Protein AF-A0A4U2GNV0-F1 (afdb_monomer_lite)

Structure (mmCIF, N/CA/C/O backbone):
data_AF-A0A4U2GNV0-F1
#
_entry.id   AF-A0A4U2GNV0-F1
#
loop_
_atom_site.group_PDB
_atom_site.id
_atom_site.type_symbol
_atom_site.label_atom_id
_atom_site.label_alt_id
_atom_site.label_comp_id
_atom_site.label_asym_id
_atom_site.label_entity_id
_atom_site.label_seq_id
_atom_site.pdbx_PDB_ins_code
_atom_site.Cartn_x
_atom_site.Cartn_y
_atom_site.Cartn_z
_atom_site.occupancy
_atom_site.B_iso_or_equiv
_atom_site.auth_seq_id
_atom_site.auth_comp_id
_atom_site.auth_asym_id
_atom_site.auth_atom_id
_atom_site.pdbx_PDB_model_num
ATOM 1 N N . MET A 1 1 ? 10.130 -0.103 -37.004 1.00 83.25 1 MET A N 1
ATOM 2 C CA . MET A 1 1 ? 9.622 -0.974 -35.924 1.00 83.25 1 MET A CA 1
ATOM 3 C C . MET A 1 1 ? 9.180 -0.103 -34.758 1.00 83.25 1 MET A C 1
ATOM 5 O O . MET A 1 1 ? 9.864 0.873 -34.480 1.00 83.25 1 MET A O 1
ATOM 9 N N . ILE A 1 2 ? 8.049 -0.417 -34.121 1.00 88.38 2 ILE A N 1
ATOM 10 C CA . ILE A 1 2 ? 7.544 0.290 -32.930 1.00 88.38 2 ILE A CA 1
ATOM 11 C C . ILE A 1 2 ? 7.577 -0.692 -31.757 1.00 88.38 2 ILE A C 1
ATOM 13 O O . ILE A 1 2 ? 7.142 -1.832 -31.918 1.00 88.38 2 ILE A O 1
ATOM 17 N N . ILE A 1 3 ? 8.112 -0.265 -30.614 1.00 86.00 3 ILE A N 1
ATOM 18 C CA . ILE A 1 3 ? 8.206 -1.057 -29.382 1.00 86.00 3 ILE A CA 1
ATOM 19 C C . ILE A 1 3 ? 7.736 -0.187 -28.218 1.00 86.00 3 ILE A C 1
ATOM 21 O O . ILE A 1 3 ? 8.327 0.863 -27.988 1.00 86.00 3 ILE A O 1
ATOM 25 N N . ASN A 1 4 ? 6.699 -0.624 -27.491 1.00 83.75 4 ASN A N 1
ATOM 26 C CA . ASN A 1 4 ? 6.101 0.116 -26.365 1.00 83.75 4 ASN A CA 1
ATOM 27 C C . ASN A 1 4 ? 5.876 1.604 -26.702 1.00 83.75 4 ASN A C 1
ATOM 29 O O . ASN A 1 4 ? 6.352 2.493 -26.002 1.00 83.75 4 ASN A O 1
ATOM 33 N N . ASP A 1 5 ? 5.220 1.844 -27.842 1.00 85.12 5 ASP A N 1
ATOM 34 C CA . ASP A 1 5 ? 4.908 3.167 -28.403 1.00 85.12 5 ASP A CA 1
ATOM 35 C C . ASP A 1 5 ? 6.111 4.044 -28.800 1.00 85.12 5 ASP A C 1
ATOM 37 O O . ASP A 1 5 ? 5.933 5.182 -29.226 1.00 85.12 5 ASP A O 1
ATOM 41 N N . ILE A 1 6 ? 7.334 3.503 -28.770 1.00 88.50 6 ILE A N 1
ATOM 42 C CA . ILE A 1 6 ? 8.540 4.169 -29.273 1.00 88.50 6 ILE A CA 1
ATOM 43 C C . ILE A 1 6 ? 8.863 3.654 -30.676 1.00 88.50 6 ILE A C 1
ATOM 45 O O . ILE A 1 6 ? 9.111 2.465 -30.893 1.00 88.50 6 ILE A O 1
ATOM 49 N N . ASN A 1 7 ? 8.883 4.554 -31.655 1.00 91.31 7 ASN A N 1
ATOM 50 C CA . ASN A 1 7 ? 9.334 4.255 -33.007 1.00 91.31 7 ASN A CA 1
ATOM 51 C C . ASN A 1 7 ? 10.865 4.195 -33.050 1.00 91.31 7 ASN A C 1
ATOM 53 O O . ASN A 1 7 ? 11.526 5.202 -32.816 1.00 91.31 7 ASN A O 1
ATOM 57 N N . LEU A 1 8 ? 11.413 3.034 -33.410 1.00 91.69 8 LEU A N 1
ATOM 58 C CA . LEU A 1 8 ? 12.854 2.771 -33.508 1.00 91.69 8 LEU A CA 1
ATOM 59 C C . LEU A 1 8 ? 13.310 2.552 -34.956 1.00 91.69 8 LEU A C 1
ATOM 61 O O . LEU A 1 8 ? 14.369 1.993 -35.208 1.00 91.69 8 LEU A O 1
ATOM 65 N N . SER A 1 9 ? 12.498 2.949 -35.941 1.00 90.25 9 SER A N 1
ATOM 66 C CA . SER A 1 9 ? 12.822 2.745 -37.365 1.00 90.25 9 SER A CA 1
ATOM 67 C C . SER A 1 9 ? 14.038 3.551 -37.833 1.00 90.25 9 SER A C 1
ATOM 69 O O . SER A 1 9 ? 14.597 3.241 -38.877 1.00 90.25 9 SER A O 1
ATOM 71 N N . HIS A 1 10 ? 14.410 4.588 -37.082 1.00 89.31 10 HIS A N 1
ATOM 72 C CA . HIS A 1 10 ? 15.570 5.437 -37.341 1.00 89.31 10 HIS A CA 1
ATOM 73 C C . HIS A 1 10 ? 16.823 4.987 -36.578 1.00 89.31 10 HIS A C 1
ATOM 75 O O . HIS A 1 10 ? 17.881 5.559 -36.801 1.00 89.31 10 HIS A O 1
ATOM 81 N N . VAL A 1 11 ? 16.702 3.989 -35.696 1.00 92.44 11 VAL A N 1
ATOM 82 C CA . VAL A 1 11 ? 17.802 3.529 -34.846 1.00 92.44 11 VAL A CA 1
ATOM 83 C C . VAL A 1 11 ? 18.712 2.581 -35.619 1.00 92.44 11 VAL A C 1
ATOM 85 O O . VAL A 1 11 ? 18.251 1.627 -36.254 1.00 92.44 11 VAL A O 1
ATOM 88 N N . GLN A 1 12 ? 20.015 2.812 -35.518 1.00 93.94 12 GLN A N 1
ATOM 89 C CA . GLN A 1 12 ? 21.058 2.003 -36.109 1.00 93.94 12 GLN A CA 1
ATOM 90 C C . GLN A 1 12 ? 21.025 0.577 -35.555 1.00 93.94 12 GLN A C 1
ATOM 92 O O . GLN A 1 12 ? 20.980 0.347 -34.342 1.00 93.94 12 GLN A O 1
ATOM 97 N N . GLN A 1 13 ? 21.120 -0.386 -36.473 1.00 94.19 13 GLN A N 1
ATOM 98 C CA . GLN A 1 13 ? 21.266 -1.800 -36.160 1.00 94.19 13 GLN A CA 1
ATOM 99 C C . GLN A 1 13 ? 22.592 -2.346 -36.679 1.00 94.19 13 GLN A C 1
ATOM 101 O O . GLN A 1 13 ? 23.060 -1.967 -37.756 1.00 94.19 13 GLN A O 1
ATOM 106 N N . ASN A 1 14 ? 23.192 -3.259 -35.921 1.00 92.50 14 ASN A N 1
ATOM 107 C CA . ASN A 1 14 ? 24.354 -4.009 -36.383 1.00 92.50 14 ASN A CA 1
ATOM 108 C C . ASN A 1 14 ? 23.941 -5.272 -37.170 1.00 92.50 14 ASN A C 1
ATOM 110 O O . ASN A 1 14 ? 22.763 -5.595 -37.318 1.00 92.50 14 ASN A O 1
ATOM 114 N N . SER A 1 15 ? 24.923 -6.036 -37.655 1.00 91.50 15 SER A N 1
ATOM 115 C CA . SER A 1 15 ? 24.689 -7.272 -38.422 1.00 91.50 15 SER A CA 1
ATOM 116 C C . SER A 1 15 ? 24.002 -8.397 -37.634 1.00 91.50 15 SER A C 1
ATOM 118 O O . SER A 1 15 ? 23.560 -9.378 -38.231 1.00 91.50 15 SER A O 1
ATOM 120 N N . ARG A 1 16 ? 23.899 -8.269 -36.305 1.00 90.94 16 ARG A N 1
ATOM 121 C CA . ARG A 1 16 ? 23.184 -9.187 -35.409 1.00 90.94 16 ARG A CA 1
ATOM 122 C C . ARG A 1 16 ? 21.763 -8.716 -35.082 1.00 90.94 16 ARG A C 1
ATOM 124 O O . ARG A 1 16 ? 21.094 -9.379 -34.299 1.00 90.94 16 ARG A O 1
ATOM 131 N N . HIS A 1 17 ? 21.288 -7.635 -35.708 1.00 89.56 17 HIS A N 1
ATOM 132 C CA . HIS A 1 17 ? 20.001 -6.988 -35.417 1.00 89.56 17 HIS A CA 1
ATOM 133 C C . HIS A 1 17 ? 19.906 -6.423 -33.987 1.00 89.56 17 HIS A C 1
ATOM 135 O O . HIS A 1 17 ? 18.817 -6.319 -33.423 1.00 89.56 17 HIS A O 1
ATOM 141 N N . GLU A 1 18 ? 21.044 -6.058 -33.396 1.00 93.94 18 GLU A N 1
ATOM 142 C CA . GLU A 1 18 ? 21.096 -5.345 -32.118 1.00 93.94 18 GLU A CA 1
ATOM 143 C C . GLU A 1 18 ? 21.031 -3.835 -32.370 1.00 93.94 18 GLU A C 1
ATOM 145 O O . GLU A 1 18 ? 21.591 -3.341 -33.350 1.00 93.94 18 GLU A O 1
ATOM 150 N N . TYR A 1 19 ? 20.362 -3.106 -31.482 1.00 94.19 19 TYR A N 1
ATOM 151 C CA . TYR A 1 19 ? 20.099 -1.672 -31.574 1.00 94.19 19 TYR A CA 1
ATOM 152 C C . TYR A 1 19 ? 21.172 -0.869 -30.849 1.00 94.19 19 TYR A C 1
ATOM 154 O O . TYR A 1 19 ? 21.619 -1.260 -29.770 1.00 94.19 19 TYR A O 1
ATOM 162 N N . TYR A 1 20 ? 21.560 0.276 -31.400 1.00 95.06 20 TYR A N 1
ATOM 163 C CA . TYR A 1 20 ? 22.523 1.148 -30.738 1.00 95.06 20 TYR A CA 1
ATOM 164 C C . TYR A 1 20 ? 21.896 1.868 -29.532 1.00 95.06 20 TYR A C 1
ATOM 166 O O . TYR A 1 20 ? 20.925 2.610 -29.677 1.00 95.06 20 TYR A O 1
ATOM 174 N N . LEU A 1 21 ? 22.457 1.662 -28.336 1.00 93.06 21 LEU A N 1
ATOM 175 C CA . LEU A 1 21 ? 21.895 2.127 -27.061 1.00 93.06 21 LEU A CA 1
ATOM 176 C C . LEU A 1 21 ? 21.596 3.634 -27.039 1.00 93.06 21 LEU A C 1
ATOM 178 O O . LEU A 1 21 ? 20.507 4.031 -26.627 1.00 93.06 21 LEU A O 1
ATOM 182 N N . ASN A 1 22 ? 22.538 4.472 -27.480 1.00 93.25 22 ASN A N 1
ATOM 183 C CA . ASN A 1 22 ? 22.377 5.928 -27.397 1.00 93.25 22 ASN A CA 1
ATOM 184 C C . ASN A 1 22 ? 21.215 6.424 -28.266 1.00 93.25 22 ASN A C 1
ATOM 186 O O . ASN A 1 22 ? 20.447 7.271 -27.825 1.00 93.25 22 ASN A O 1
ATOM 190 N N . GLU A 1 23 ? 21.038 5.847 -29.455 1.00 94.06 23 GLU A N 1
ATOM 191 C CA . GLU A 1 23 ? 19.924 6.192 -30.342 1.00 94.06 23 GLU A CA 1
ATOM 192 C C . GLU A 1 23 ? 18.587 5.647 -29.827 1.00 94.06 23 GLU A C 1
ATOM 194 O O . GLU A 1 23 ? 17.558 6.298 -29.984 1.00 94.06 23 GLU A O 1
ATOM 199 N N . VAL A 1 24 ? 18.578 4.493 -29.145 1.00 92.62 24 VAL A N 1
ATOM 200 C CA . VAL A 1 24 ? 17.379 4.016 -28.432 1.00 92.62 24 VAL A CA 1
ATOM 201 C C . VAL A 1 24 ? 16.997 4.981 -27.307 1.00 92.62 24 VAL A C 1
ATOM 203 O O . VAL A 1 24 ? 15.822 5.312 -27.160 1.00 92.62 24 VAL A O 1
ATOM 206 N N . LEU A 1 25 ? 17.967 5.453 -26.519 1.00 93.12 25 LEU A N 1
ATOM 207 C CA . LEU A 1 25 ? 17.727 6.423 -25.448 1.00 93.12 25 LEU A CA 1
ATOM 208 C C . LEU A 1 25 ? 17.252 7.776 -25.989 1.00 93.12 25 LEU A C 1
ATOM 210 O O . LEU A 1 25 ? 16.334 8.361 -25.419 1.00 93.12 25 LEU A O 1
ATOM 214 N N . GLU A 1 26 ? 17.824 8.247 -27.096 1.00 94.19 26 GLU A N 1
ATOM 215 C CA . GLU A 1 26 ? 17.380 9.465 -27.779 1.00 94.19 26 GLU A CA 1
ATOM 216 C C . GLU A 1 26 ? 15.952 9.310 -28.319 1.00 94.19 26 GLU A C 1
ATOM 218 O O . GLU A 1 26 ? 15.104 10.169 -28.080 1.00 94.19 26 GLU A O 1
ATOM 223 N N . ALA A 1 27 ? 15.637 8.174 -28.949 1.00 93.31 27 ALA A N 1
ATOM 224 C CA . ALA A 1 27 ? 14.290 7.872 -29.423 1.00 93.31 27 ALA A CA 1
ATOM 225 C C . ALA A 1 27 ? 13.261 7.872 -28.280 1.00 93.31 27 ALA A C 1
ATOM 227 O O . ALA A 1 27 ? 12.160 8.400 -28.455 1.00 93.31 27 ALA A O 1
ATOM 228 N N . ILE A 1 28 ? 13.624 7.313 -27.117 1.00 92.56 28 ILE A N 1
ATOM 229 C CA . ILE A 1 28 ? 12.807 7.360 -25.897 1.00 92.56 28 ILE A CA 1
ATOM 230 C C . ILE A 1 28 ? 12.660 8.804 -25.416 1.00 92.56 28 ILE A C 1
ATOM 232 O O . ILE A 1 28 ? 11.546 9.223 -25.132 1.00 92.56 28 ILE A O 1
ATOM 236 N N . HIS A 1 29 ? 13.745 9.577 -25.354 1.00 93.12 29 HIS A N 1
ATOM 237 C CA . HIS A 1 29 ? 13.705 10.961 -24.882 1.00 93.12 29 HIS A CA 1
ATOM 238 C C . HIS A 1 29 ? 12.778 11.841 -25.726 1.00 93.12 29 HIS A C 1
ATOM 240 O O . HIS A 1 29 ? 11.949 12.562 -25.176 1.00 93.12 29 HIS A O 1
ATOM 246 N N . VAL A 1 30 ? 12.878 11.735 -27.054 1.00 92.38 30 VAL A N 1
ATOM 247 C CA . VAL A 1 30 ? 12.104 12.548 -28.003 1.00 92.38 30 VAL A CA 1
ATOM 248 C C . VAL A 1 30 ? 10.621 12.182 -27.997 1.00 92.38 30 VAL A C 1
ATOM 250 O O . VAL A 1 30 ? 9.768 13.058 -28.113 1.00 92.38 30 VAL A O 1
ATOM 253 N N . GLN A 1 31 ? 10.295 10.892 -27.896 1.00 92.12 31 GLN A N 1
ATOM 254 C CA . GLN A 1 31 ? 8.911 10.420 -28.025 1.00 92.12 31 GLN A CA 1
ATOM 255 C C . GLN A 1 31 ? 8.198 10.294 -26.677 1.00 92.12 31 GLN A C 1
ATOM 257 O O . GLN A 1 31 ? 6.972 10.369 -26.620 1.00 92.12 31 GLN A O 1
ATOM 262 N N . ARG A 1 32 ? 8.953 10.093 -25.593 1.00 89.50 32 ARG A N 1
ATOM 263 C CA . ARG A 1 32 ? 8.429 9.845 -24.251 1.00 89.50 32 ARG A CA 1
ATOM 264 C C . ARG A 1 32 ? 9.406 10.321 -23.177 1.00 89.50 32 ARG A C 1
ATOM 266 O O . ARG A 1 32 ? 10.008 9.530 -22.449 1.00 89.50 32 ARG A O 1
ATOM 273 N N . GLU A 1 33 ? 9.516 11.639 -23.059 1.00 89.06 33 GLU A N 1
ATOM 274 C CA . GLU A 1 33 ? 10.417 12.321 -22.123 1.00 89.06 33 GLU A CA 1
ATOM 275 C C . GLU A 1 33 ? 10.294 11.796 -20.680 1.00 89.06 33 GLU A C 1
ATOM 277 O O . GLU A 1 33 ? 11.296 11.509 -20.029 1.00 89.06 33 GLU A O 1
ATOM 282 N N . GLU A 1 34 ? 9.067 11.570 -20.209 1.00 87.44 34 GLU A N 1
ATOM 283 C CA . GLU A 1 34 ? 8.761 11.024 -18.879 1.00 87.44 34 GLU A CA 1
ATOM 284 C C . GLU A 1 34 ? 9.404 9.653 -18.599 1.00 87.44 34 GLU A C 1
ATOM 286 O O . GLU A 1 34 ? 9.751 9.350 -17.456 1.00 87.44 34 GLU A O 1
ATOM 291 N N . ALA A 1 35 ? 9.615 8.835 -19.634 1.00 88.44 35 ALA A N 1
ATOM 292 C CA . ALA A 1 35 ? 10.216 7.512 -19.512 1.00 88.44 35 ALA A CA 1
ATOM 293 C C . ALA A 1 35 ? 11.747 7.534 -19.602 1.00 88.44 35 ALA A C 1
ATOM 295 O O . ALA A 1 35 ? 12.398 6.553 -19.229 1.00 88.44 35 ALA A O 1
ATOM 296 N N . TYR A 1 36 ? 12.332 8.646 -20.059 1.00 90.88 36 TYR A N 1
ATOM 297 C CA . TYR A 1 36 ? 13.766 8.759 -20.305 1.00 90.88 36 TYR A CA 1
ATOM 298 C C . TYR A 1 36 ? 14.594 8.522 -19.046 1.00 90.88 36 TYR A C 1
ATOM 300 O O . TYR A 1 36 ? 15.559 7.770 -19.087 1.00 90.88 36 TYR A O 1
ATOM 308 N N . GLN A 1 37 ? 14.211 9.109 -17.911 1.00 89.56 37 GLN A N 1
ATOM 309 C CA . GLN A 1 37 ? 14.987 8.968 -16.678 1.00 89.56 37 GLN A CA 1
ATOM 310 C C . GLN A 1 37 ? 15.049 7.507 -16.204 1.00 89.56 37 GLN A C 1
ATOM 312 O O . GLN A 1 37 ? 16.113 7.031 -15.806 1.00 89.56 37 GLN A O 1
ATOM 317 N N . ALA A 1 38 ? 13.929 6.784 -16.283 1.00 88.94 38 ALA A N 1
ATOM 318 C CA . ALA A 1 38 ? 13.867 5.369 -15.924 1.00 88.94 38 ALA A CA 1
ATOM 319 C C . ALA A 1 38 ? 14.689 4.506 -16.895 1.00 88.94 38 ALA A C 1
ATOM 321 O O . ALA A 1 38 ? 15.470 3.659 -16.461 1.00 88.94 38 ALA A O 1
ATOM 322 N N . ALA A 1 39 ? 14.566 4.764 -18.201 1.00 90.88 39 ALA A N 1
ATOM 323 C CA . ALA A 1 39 ? 15.352 4.082 -19.225 1.00 90.88 39 ALA A CA 1
ATOM 324 C C . ALA A 1 39 ? 16.858 4.364 -19.075 1.00 90.88 39 ALA A C 1
ATOM 326 O O . ALA A 1 39 ? 17.671 3.446 -19.139 1.00 90.88 39 ALA A O 1
ATOM 327 N N . PHE A 1 40 ? 17.247 5.609 -18.797 1.00 92.00 40 PHE A N 1
ATOM 328 C CA . PHE A 1 40 ? 18.641 5.993 -18.591 1.00 92.00 40 PHE A CA 1
ATOM 329 C C . PHE A 1 40 ? 19.260 5.250 -17.400 1.00 92.00 40 PHE A C 1
ATOM 331 O O . PHE A 1 40 ? 20.359 4.708 -17.517 1.00 92.00 40 PHE A O 1
ATOM 338 N N . LEU A 1 41 ? 18.548 5.154 -16.273 1.00 90.44 41 LEU A N 1
ATOM 339 C CA . LEU A 1 41 ? 19.017 4.404 -15.103 1.00 90.44 41 LEU A CA 1
ATOM 340 C C . LEU A 1 41 ? 19.188 2.906 -15.392 1.00 90.44 41 LEU A C 1
ATOM 342 O O . LEU A 1 41 ? 20.209 2.333 -15.018 1.00 90.44 41 LEU A O 1
ATOM 346 N N . GLU A 1 42 ? 18.235 2.277 -16.084 1.00 88.62 42 GLU A N 1
ATOM 347 C CA . GLU A 1 42 ? 18.352 0.867 -16.491 1.00 88.62 42 GLU A CA 1
ATOM 348 C C . GLU A 1 42 ? 19.500 0.649 -17.487 1.00 88.62 42 GLU A C 1
ATOM 350 O O . GLU A 1 42 ? 20.191 -0.369 -17.428 1.00 88.62 42 GLU A O 1
ATOM 355 N N . SER A 1 43 ? 19.767 1.627 -18.356 1.00 91.19 43 SER A N 1
ATOM 356 C CA . SER A 1 43 ? 20.826 1.522 -19.361 1.00 91.19 43 SER A CA 1
ATOM 357 C C . SER A 1 43 ? 22.243 1.479 -18.795 1.00 91.19 43 SER A C 1
ATOM 359 O O . SER A 1 43 ? 23.135 0.960 -19.460 1.00 91.19 43 SER A O 1
ATOM 361 N N . GLN A 1 44 ? 22.463 1.942 -17.556 1.00 89.25 44 GLN A N 1
ATOM 362 C CA . GLN A 1 44 ? 23.789 1.929 -16.919 1.00 89.25 44 GLN A CA 1
ATOM 363 C C . GLN A 1 44 ? 24.376 0.519 -16.755 1.00 89.25 44 GLN A C 1
ATOM 365 O O . GLN A 1 44 ? 25.581 0.372 -16.564 1.00 89.25 44 GLN A O 1
ATOM 370 N N . GLN A 1 45 ? 23.533 -0.514 -16.807 1.00 86.62 45 GLN A N 1
ATOM 371 C CA . GLN A 1 45 ? 23.939 -1.915 -16.686 1.00 86.62 45 GLN A CA 1
ATOM 372 C C . GLN A 1 45 ? 24.033 -2.628 -18.043 1.00 86.62 45 GLN A C 1
ATOM 374 O O . GLN A 1 45 ? 24.360 -3.814 -18.085 1.00 86.62 45 GLN A O 1
ATOM 379 N N . LEU A 1 46 ? 23.729 -1.930 -19.140 1.00 89.50 46 LEU A N 1
ATOM 380 C CA . LEU A 1 46 ? 23.638 -2.498 -20.480 1.00 89.50 46 LEU A CA 1
ATOM 381 C C . LEU A 1 46 ? 24.878 -2.185 -21.322 1.00 89.50 46 LEU A C 1
ATOM 383 O O . LEU A 1 46 ? 25.661 -1.278 -21.040 1.00 89.50 46 LEU A O 1
ATOM 387 N N . GLN A 1 47 ? 25.053 -2.975 -22.377 1.00 88.12 47 GLN A N 1
ATOM 388 C CA . GLN A 1 47 ? 26.110 -2.779 -23.364 1.00 88.12 47 GLN A CA 1
ATOM 389 C C . GLN A 1 47 ? 25.696 -1.749 -24.427 1.00 88.12 47 GLN A C 1
ATOM 391 O O . GLN A 1 47 ? 24.534 -1.369 -24.540 1.00 88.12 47 GLN A O 1
ATOM 396 N N . HIS A 1 48 ? 26.656 -1.313 -25.248 1.00 89.75 48 HIS A N 1
ATOM 397 C CA . HIS A 1 48 ? 26.413 -0.349 -26.333 1.00 89.75 48 HIS A CA 1
ATOM 398 C C . HIS A 1 48 ? 25.456 -0.858 -27.424 1.00 89.75 48 HIS A C 1
ATOM 400 O O . HIS A 1 48 ? 24.802 -0.050 -28.083 1.00 89.75 48 HIS A O 1
ATOM 406 N N . TRP A 1 49 ? 25.396 -2.173 -27.630 1.00 94.25 49 TRP A N 1
ATOM 407 C CA . TRP A 1 49 ? 24.490 -2.823 -28.572 1.00 94.25 49 TRP A CA 1
ATOM 408 C C . TRP A 1 49 ? 23.477 -3.641 -27.787 1.00 94.25 49 TRP A C 1
ATOM 410 O O . TRP A 1 49 ? 23.860 -4.468 -26.962 1.00 94.25 49 TRP A O 1
ATOM 420 N N . LEU A 1 50 ? 22.201 -3.376 -28.039 1.00 92.56 50 LEU A N 1
ATOM 421 C CA . LEU A 1 50 ? 21.082 -3.932 -27.301 1.00 92.56 50 LEU A CA 1
ATOM 422 C C . LEU A 1 50 ? 20.347 -4.964 -28.139 1.00 92.56 50 LEU A C 1
ATOM 424 O O . LEU A 1 50 ? 19.889 -4.688 -29.248 1.00 92.56 50 LEU A O 1
ATOM 428 N N . SER A 1 51 ? 20.143 -6.137 -27.568 1.00 93.69 51 SER A N 1
ATOM 429 C CA . SER A 1 51 ? 19.167 -7.093 -28.067 1.00 93.69 51 SER A CA 1
ATOM 430 C C . SER A 1 51 ? 17.746 -6.517 -28.018 1.00 93.69 51 SER A C 1
ATOM 432 O O . SER A 1 51 ? 17.430 -5.594 -27.262 1.00 93.69 51 SER A O 1
ATOM 434 N N . LEU A 1 52 ? 16.837 -7.113 -28.792 1.00 90.44 52 LEU A N 1
ATOM 435 C CA . LEU A 1 52 ? 15.420 -6.750 -28.769 1.00 90.44 52 LEU A CA 1
ATOM 436 C C . LEU A 1 52 ? 14.805 -6.847 -27.357 1.00 90.44 52 LEU A C 1
ATOM 438 O O . LEU A 1 52 ? 13.923 -6.062 -27.007 1.00 90.44 52 LEU A O 1
ATOM 442 N N . GLU A 1 53 ? 15.259 -7.797 -26.539 1.00 90.00 53 GLU A N 1
ATOM 443 C CA . GLU A 1 53 ? 14.800 -7.959 -25.156 1.00 90.00 53 GLU A CA 1
ATOM 444 C C . GLU A 1 53 ? 15.241 -6.796 -24.261 1.00 90.00 53 GLU A C 1
ATOM 446 O O . GLU A 1 53 ? 14.450 -6.296 -23.458 1.00 90.00 53 GLU A O 1
ATOM 451 N N . GLU A 1 54 ? 16.479 -6.326 -24.420 1.00 91.69 54 GLU A N 1
A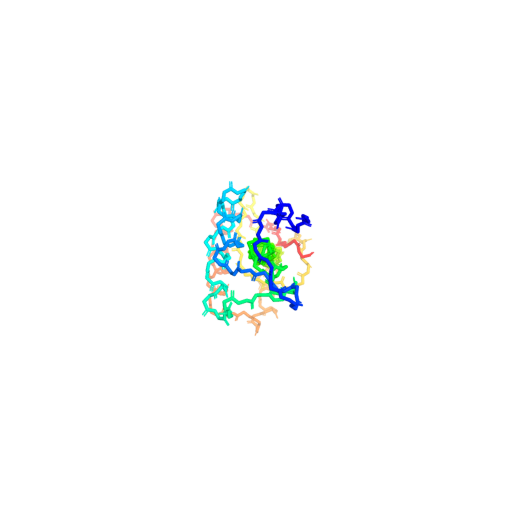TOM 452 C CA . GLU A 1 54 ? 17.012 -5.178 -23.682 1.00 91.69 54 GLU A CA 1
ATOM 453 C C . GLU A 1 54 ? 16.320 -3.876 -24.095 1.00 91.69 54 GLU A C 1
ATOM 455 O O . GLU A 1 54 ? 15.944 -3.081 -23.235 1.00 91.69 54 GLU A O 1
ATOM 460 N N . VAL A 1 55 ? 16.034 -3.694 -25.387 1.00 90.88 55 VAL A N 1
ATOM 461 C CA . VAL A 1 55 ? 15.239 -2.552 -25.869 1.00 90.88 55 VAL A CA 1
ATOM 462 C C . VAL A 1 55 ? 13.816 -2.580 -25.304 1.00 90.88 55 VAL A C 1
ATOM 464 O O . VAL A 1 55 ? 13.310 -1.559 -24.832 1.00 90.88 55 VAL A O 1
ATOM 467 N N . ASN A 1 56 ? 13.167 -3.748 -25.290 1.00 90.31 56 ASN A N 1
ATOM 468 C CA . ASN A 1 56 ? 11.867 -3.914 -24.637 1.00 90.31 56 ASN A CA 1
ATOM 469 C C . ASN A 1 56 ? 11.941 -3.587 -23.144 1.00 90.31 56 ASN A C 1
ATOM 471 O O . A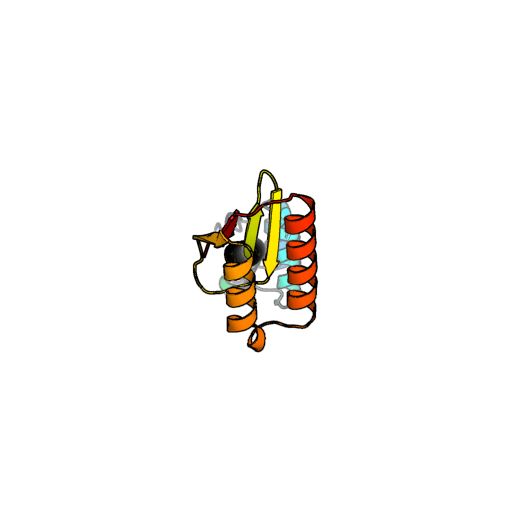SN A 1 56 ? 11.015 -2.994 -22.589 1.00 90.31 56 ASN A O 1
ATOM 475 N N . ARG A 1 57 ? 13.035 -3.957 -22.473 1.00 89.50 57 ARG A N 1
ATOM 476 C CA . ARG A 1 57 ? 13.239 -3.651 -21.057 1.00 89.50 57 ARG A CA 1
ATOM 477 C C . ARG A 1 57 ? 13.346 -2.146 -20.818 1.00 89.50 57 ARG A C 1
ATOM 479 O O . ARG A 1 57 ? 12.606 -1.650 -19.978 1.00 89.50 57 ARG A O 1
ATOM 486 N N . LEU A 1 58 ? 14.164 -1.433 -21.594 1.00 90.62 58 LEU A N 1
ATOM 487 C CA . LEU A 1 58 ? 14.329 0.021 -21.481 1.00 90.62 58 LEU A CA 1
ATOM 488 C C . LEU A 1 58 ? 13.028 0.779 -21.747 1.00 90.62 58 LEU A C 1
ATOM 490 O O . LEU A 1 58 ? 12.623 1.626 -20.955 1.00 90.62 58 LEU A O 1
ATOM 494 N N . THR A 1 59 ? 12.344 0.437 -22.837 1.00 89.38 59 THR A N 1
ATOM 495 C CA . THR A 1 59 ? 11.103 1.115 -23.245 1.00 89.38 59 THR A CA 1
ATOM 496 C C . THR A 1 59 ? 9.925 0.830 -22.303 1.00 89.38 59 THR A C 1
ATOM 498 O O . THR A 1 59 ? 9.021 1.651 -22.205 1.00 89.38 59 THR A O 1
ATOM 501 N N . SER A 1 60 ? 9.950 -0.286 -21.558 1.00 89.00 60 SER A N 1
ATOM 502 C CA . SER A 1 60 ? 8.937 -0.631 -20.540 1.00 89.00 60 SER A CA 1
ATOM 503 C C . SER A 1 60 ? 9.338 -0.284 -19.100 1.00 89.00 60 SER A C 1
ATOM 505 O O . SER A 1 60 ? 8.547 -0.508 -18.180 1.00 89.00 60 SER A O 1
ATOM 507 N N . ALA A 1 61 ? 10.550 0.234 -18.867 1.00 88.00 61 ALA A N 1
ATOM 508 C CA . ALA A 1 61 ? 11.078 0.476 -17.523 1.00 88.00 61 ALA A CA 1
ATOM 509 C C . ALA A 1 61 ? 10.189 1.439 -16.723 1.00 88.00 61 ALA A C 1
ATOM 511 O O . ALA A 1 61 ? 9.844 1.172 -15.570 1.00 88.00 61 ALA A O 1
ATOM 512 N N . PHE A 1 62 ? 9.752 2.518 -17.372 1.00 84.62 62 PHE A N 1
ATOM 513 C CA . PHE A 1 62 ? 8.868 3.511 -16.772 1.00 84.62 62 PHE A CA 1
ATOM 514 C C . PHE A 1 62 ? 7.495 2.934 -16.407 1.00 84.62 62 PHE A C 1
ATOM 516 O O . PHE A 1 62 ? 7.031 3.114 -15.281 1.00 84.62 62 PHE A O 1
ATOM 523 N N . ASP A 1 63 ? 6.872 2.173 -17.310 1.00 85.94 63 ASP A N 1
ATOM 524 C CA . ASP A 1 63 ? 5.565 1.559 -17.053 1.00 85.94 63 ASP A CA 1
ATOM 525 C C . ASP A 1 63 ? 5.636 0.546 -15.911 1.00 85.94 63 ASP A C 1
ATOM 527 O O . ASP A 1 63 ? 4.801 0.566 -15.008 1.00 85.94 63 ASP A O 1
ATOM 531 N N . LYS A 1 64 ? 6.692 -0.275 -15.876 1.00 85.38 64 LYS A N 1
ATOM 532 C CA . LYS A 1 64 ? 6.938 -1.214 -14.773 1.00 85.38 64 LYS A CA 1
ATOM 533 C C . LYS A 1 64 ? 7.157 -0.498 -13.445 1.00 85.38 64 LYS A C 1
ATOM 535 O O . LYS A 1 64 ? 6.709 -0.986 -12.408 1.00 85.38 64 LYS A O 1
ATOM 540 N N . GLN A 1 65 ? 7.859 0.635 -13.444 1.00 85.38 65 GLN A N 1
ATOM 541 C CA . GLN A 1 65 ? 8.055 1.433 -12.236 1.00 85.38 65 GLN A CA 1
ATOM 542 C C . GLN A 1 65 ? 6.726 2.014 -11.741 1.00 85.38 65 GLN A C 1
ATOM 544 O O . GLN A 1 65 ? 6.413 1.890 -10.556 1.00 85.38 65 GLN A O 1
ATOM 549 N N . LYS A 1 66 ? 5.924 2.579 -12.648 1.00 86.00 66 LYS A N 1
ATOM 550 C CA . LYS A 1 66 ? 4.602 3.134 -12.342 1.00 86.00 66 LYS A CA 1
ATOM 551 C C . LYS A 1 66 ? 3.643 2.063 -11.827 1.00 86.00 66 LYS A C 1
ATOM 553 O O . LYS A 1 66 ? 2.953 2.278 -10.834 1.00 86.00 66 LYS A O 1
ATOM 558 N N . GLU A 1 67 ? 3.639 0.886 -12.444 1.00 86.81 67 GLU A N 1
ATOM 559 C CA . GLU A 1 67 ? 2.818 -0.239 -12.004 1.00 86.81 67 GLU A CA 1
ATOM 560 C C . GLU A 1 67 ? 3.231 -0.724 -10.609 1.00 86.81 67 GLU A C 1
ATOM 562 O O . GLU A 1 67 ? 2.378 -0.914 -9.743 1.00 86.81 67 GLU A O 1
ATOM 567 N N . LYS A 1 68 ? 4.537 -0.862 -10.342 1.00 85.81 68 LYS A N 1
ATOM 568 C CA . LYS A 1 68 ? 5.036 -1.224 -9.005 1.00 85.81 68 LYS A CA 1
ATOM 569 C C . LYS A 1 68 ? 4.620 -0.207 -7.943 1.00 85.81 68 LYS A C 1
ATOM 571 O O . LYS A 1 68 ? 4.211 -0.617 -6.858 1.00 85.81 68 LYS A O 1
ATOM 576 N N . GLN A 1 69 ? 4.706 1.089 -8.244 1.00 84.94 69 GLN A N 1
ATOM 577 C CA . GLN A 1 69 ? 4.261 2.150 -7.336 1.00 84.94 69 GLN A CA 1
ATOM 578 C C . GLN A 1 69 ? 2.753 2.058 -7.077 1.00 84.94 69 GLN A C 1
ATOM 580 O O . GLN A 1 69 ? 2.340 1.977 -5.922 1.00 84.94 69 GLN A O 1
ATOM 585 N N . ALA A 1 70 ? 1.939 1.940 -8.129 1.00 84.81 70 ALA A N 1
ATOM 586 C CA . ALA A 1 70 ? 0.490 1.793 -8.001 1.00 84.81 70 ALA A CA 1
ATOM 587 C C . ALA A 1 70 ? 0.099 0.543 -7.191 1.00 84.81 70 ALA A C 1
ATOM 589 O O . ALA A 1 70 ? -0.776 0.600 -6.327 1.00 84.81 70 ALA A O 1
ATOM 590 N N . GLN A 1 71 ? 0.776 -0.589 -7.409 1.00 85.88 71 GLN A N 1
ATOM 591 C CA . GLN A 1 71 ? 0.551 -1.808 -6.631 1.00 85.88 71 GLN A CA 1
ATOM 592 C C . GLN A 1 71 ? 0.943 -1.637 -5.156 1.00 85.88 71 GLN A C 1
ATOM 594 O O . GLN A 1 71 ? 0.248 -2.154 -4.280 1.00 85.88 71 GLN A O 1
ATOM 599 N N . GLN A 1 72 ? 2.040 -0.935 -4.857 1.00 83.19 72 GLN A N 1
ATOM 600 C CA . GLN A 1 72 ? 2.443 -0.651 -3.477 1.00 83.19 72 GLN A CA 1
ATOM 601 C C . GLN A 1 72 ? 1.439 0.261 -2.773 1.00 83.19 72 GLN A C 1
ATOM 603 O O . GLN A 1 72 ? 1.013 -0.064 -1.665 1.00 83.19 72 GLN A O 1
ATOM 608 N N . GLU A 1 73 ? 1.003 1.338 -3.423 1.00 84.19 73 GLU A N 1
ATOM 609 C CA . GLU A 1 73 ? -0.024 2.236 -2.889 1.00 84.19 73 GLU A CA 1
ATOM 610 C C . GLU A 1 73 ? -1.345 1.501 -2.651 1.00 84.19 73 GLU A C 1
ATOM 612 O O . GLU A 1 73 ? -1.948 1.638 -1.587 1.00 84.19 73 GLU A O 1
ATOM 617 N N . GLN A 1 74 ? -1.774 0.658 -3.594 1.00 83.12 74 GLN A N 1
ATOM 618 C CA . GLN A 1 74 ? -2.996 -0.130 -3.445 1.00 83.12 74 GLN A CA 1
ATOM 619 C C . GLN A 1 74 ? -2.892 -1.124 -2.282 1.00 83.12 74 GLN A C 1
ATOM 621 O O . GLN A 1 74 ? -3.831 -1.276 -1.498 1.00 83.12 74 GLN A O 1
ATOM 626 N N . ARG A 1 75 ? -1.737 -1.785 -2.124 1.00 81.19 75 ARG A N 1
ATOM 627 C CA . ARG A 1 75 ? -1.484 -2.677 -0.984 1.00 81.19 75 ARG A CA 1
ATOM 628 C C . ARG A 1 75 ? -1.518 -1.911 0.333 1.00 81.19 75 ARG A C 1
ATOM 630 O O . ARG A 1 75 ? -2.167 -2.381 1.262 1.00 81.19 75 ARG A O 1
ATOM 637 N N . GLN A 1 76 ? -0.890 -0.739 0.407 1.00 82.00 76 GLN A N 1
ATOM 638 C CA . GLN A 1 76 ? -0.905 0.098 1.608 1.00 82.00 76 GLN A CA 1
ATOM 639 C C . GLN A 1 76 ? -2.318 0.573 1.955 1.00 82.00 76 GLN A C 1
ATOM 641 O O . GLN A 1 76 ? -2.734 0.400 3.097 1.00 82.00 76 GLN A O 1
ATOM 646 N N . LYS A 1 77 ? -3.089 1.066 0.976 1.00 79.00 77 LYS A N 1
ATOM 647 C CA . LYS A 1 77 ? -4.496 1.451 1.173 1.00 79.00 77 LYS A CA 1
ATOM 648 C C . LYS A 1 77 ? -5.330 0.282 1.682 1.00 79.00 77 LYS A C 1
ATOM 650 O O . LYS A 1 77 ? -5.965 0.401 2.720 1.00 79.00 77 LYS A O 1
ATOM 655 N N . SER A 1 78 ? -5.242 -0.878 1.032 1.00 76.56 78 SER A N 1
ATOM 656 C CA . SER A 1 78 ? -5.992 -2.066 1.462 1.00 76.56 78 SER A CA 1
ATOM 657 C C . SER A 1 78 ? -5.576 -2.569 2.852 1.00 76.56 78 SER A C 1
ATOM 659 O O . SER A 1 78 ? -6.414 -3.042 3.617 1.00 76.56 78 SER A O 1
ATOM 661 N N . ALA A 1 79 ? -4.295 -2.458 3.219 1.00 76.75 79 ALA A N 1
ATOM 662 C CA . ALA A 1 79 ? -3.820 -2.798 4.556 1.00 76.75 79 ALA A CA 1
ATOM 663 C C . ALA A 1 79 ? -4.333 -1.801 5.605 1.00 76.75 79 ALA A C 1
ATOM 665 O O . ALA A 1 79 ? -4.735 -2.213 6.692 1.00 76.75 79 ALA A O 1
ATOM 666 N N . GLN A 1 80 ? -4.368 -0.512 5.265 1.00 75.31 80 GLN A N 1
ATOM 667 C C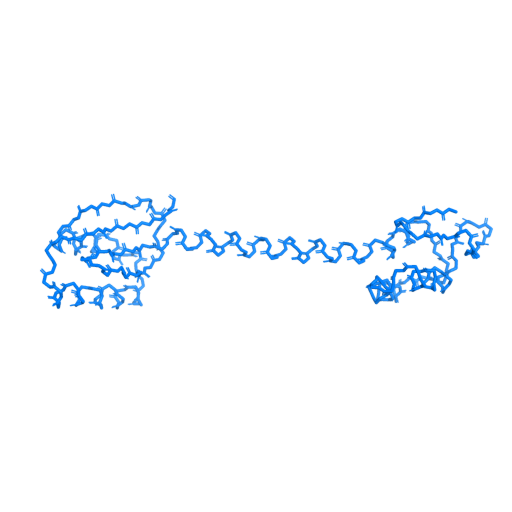A . GLN A 1 80 ? -4.889 0.543 6.126 1.00 75.31 80 GLN A CA 1
ATOM 668 C C . GLN A 1 80 ? -6.406 0.420 6.317 1.00 75.31 80 GLN A C 1
ATOM 670 O O . GLN A 1 80 ? -6.874 0.516 7.446 1.00 75.31 80 GLN A O 1
ATOM 675 N N . GLU A 1 81 ? -7.163 0.133 5.258 1.00 75.81 81 GLU A N 1
ATOM 676 C CA . GLU A 1 81 ? -8.602 -0.155 5.318 1.00 75.81 81 GLU A CA 1
ATOM 677 C C . GLU A 1 81 ? -8.885 -1.391 6.175 1.00 75.81 81 GLU A C 1
ATOM 679 O O . GLU A 1 81 ? -9.721 -1.347 7.073 1.00 75.81 81 GLU A O 1
ATOM 684 N N . ARG A 1 82 ? -8.129 -2.481 5.983 1.00 72.75 82 ARG A N 1
ATOM 685 C CA . ARG A 1 82 ? -8.232 -3.675 6.839 1.00 72.75 82 ARG A CA 1
ATOM 686 C C . ARG A 1 82 ? -7.936 -3.364 8.299 1.00 72.75 82 ARG A C 1
ATOM 688 O O . ARG A 1 82 ? -8.575 -3.938 9.174 1.00 72.75 82 ARG A O 1
ATOM 695 N N . HIS A 1 83 ? -6.961 -2.499 8.568 1.00 74.94 83 HIS A N 1
ATOM 696 C CA . HIS A 1 83 ? -6.648 -2.094 9.931 1.00 74.94 83 HIS A CA 1
ATOM 697 C C . HIS A 1 83 ? -7.780 -1.255 10.530 1.00 74.94 83 HIS A C 1
ATOM 699 O O . HIS A 1 83 ? -8.240 -1.578 11.619 1.00 74.94 83 HIS A O 1
ATOM 705 N N . GLN A 1 84 ? -8.292 -0.257 9.799 1.00 74.94 84 GLN A N 1
ATOM 706 C CA . GLN A 1 84 ? -9.422 0.568 10.239 1.00 74.94 84 GLN A CA 1
ATOM 707 C C . GLN A 1 84 ? -10.679 -0.263 10.500 1.00 74.94 84 GLN A C 1
ATOM 709 O O . GLN A 1 84 ? -11.335 -0.069 11.520 1.00 74.94 84 GLN A O 1
ATOM 714 N N . ASN A 1 85 ? -10.976 -1.238 9.640 1.00 80.25 85 ASN A N 1
ATOM 715 C CA . ASN A 1 85 ? -12.144 -2.098 9.803 1.00 80.25 85 ASN A CA 1
ATOM 716 C C . ASN A 1 85 ? -12.091 -2.938 11.081 1.00 80.25 85 ASN A C 1
ATOM 718 O O . ASN A 1 85 ? -13.124 -3.235 11.674 1.00 80.25 85 ASN A O 1
ATOM 722 N N . LYS A 1 86 ? -10.888 -3.278 11.544 1.00 87.94 86 LYS A N 1
ATOM 723 C CA . LYS A 1 86 ? -10.681 -4.040 12.776 1.00 87.94 86 LYS A CA 1
ATOM 724 C C . LYS A 1 86 ? -10.697 -3.185 14.037 1.00 87.94 86 LYS A C 1
ATOM 726 O O . LYS A 1 86 ? -10.648 -3.746 15.125 1.00 87.94 86 LYS A O 1
ATOM 731 N N . LEU A 1 87 ? -10.750 -1.859 13.944 1.00 91.81 87 LEU A N 1
ATOM 732 C CA . LEU A 1 87 ? -10.756 -1.017 15.136 1.00 91.81 87 LEU A CA 1
ATOM 733 C C . LEU A 1 87 ? -12.101 -1.115 15.860 1.00 91.81 87 LEU A C 1
ATOM 735 O O . LEU A 1 87 ? -13.149 -0.740 15.331 1.00 91.81 87 LEU A O 1
ATOM 739 N N . LEU A 1 88 ? -12.058 -1.597 17.099 1.00 94.12 88 LEU A N 1
ATOM 740 C CA . LEU A 1 88 ? -13.203 -1.607 17.991 1.00 94.12 88 LEU A CA 1
ATOM 741 C C . LEU A 1 88 ? -13.518 -0.177 18.418 1.00 94.12 88 LEU A C 1
ATOM 743 O O . LEU A 1 88 ? -12.649 0.563 18.870 1.00 94.12 88 LEU A O 1
ATOM 747 N N . SER A 1 89 ? -14.774 0.211 18.285 1.00 94.94 89 SER A N 1
ATOM 748 C CA . SER A 1 89 ? -15.277 1.537 18.605 1.00 94.94 89 SER A CA 1
ATOM 749 C C . SER A 1 89 ? -16.462 1.439 19.550 1.00 94.94 89 SER A C 1
ATOM 751 O O . SER A 1 89 ? -17.229 0.477 19.530 1.00 94.94 89 SER A O 1
ATOM 753 N N . VAL A 1 90 ? -16.612 2.457 20.388 1.00 95.56 90 VAL A N 1
ATOM 754 C CA . VAL A 1 90 ? -17.701 2.593 21.346 1.00 95.56 90 VAL A CA 1
ATOM 755 C C . VAL A 1 90 ? -18.451 3.882 21.056 1.00 95.56 90 VAL A C 1
ATOM 757 O O . VAL A 1 90 ? -17.875 4.968 21.107 1.00 95.56 90 VAL A O 1
ATOM 760 N N . GLN A 1 91 ? -19.741 3.767 20.769 1.00 94.38 91 GLN A N 1
ATOM 761 C CA . GLN A 1 91 ? -20.646 4.891 20.580 1.00 94.38 91 GLN A CA 1
ATOM 762 C C . GLN A 1 91 ? -21.554 5.048 21.803 1.00 94.38 91 GLN A C 1
ATOM 764 O O . GLN A 1 91 ? -22.172 4.089 22.267 1.00 94.38 91 GLN A O 1
ATOM 769 N N . PHE A 1 92 ? -21.646 6.271 22.315 1.00 93.25 92 PHE A N 1
ATOM 770 C CA . PHE A 1 92 ? -22.508 6.650 23.430 1.00 93.25 92 PHE A CA 1
ATOM 771 C C . PHE A 1 92 ? -23.034 8.073 23.201 1.00 93.25 92 PHE A C 1
ATOM 773 O O . PHE A 1 92 ? -22.267 9.015 22.990 1.00 93.25 92 PHE A O 1
ATOM 780 N N . GLY A 1 93 ? -24.360 8.229 23.185 1.00 86.94 93 GLY A N 1
ATOM 781 C CA . GLY A 1 93 ? -24.993 9.461 22.705 1.00 86.94 93 GLY A CA 1
ATOM 782 C C . GLY A 1 93 ? -24.578 9.780 21.261 1.00 86.94 93 GLY A C 1
ATOM 783 O O . GLY A 1 93 ? -24.610 8.911 20.391 1.00 86.94 93 GLY A O 1
ATOM 784 N N . GLU A 1 94 ? -24.148 11.018 21.018 1.00 87.25 94 GLU A N 1
ATOM 785 C CA . GLU A 1 94 ? -23.640 11.479 19.713 1.00 87.25 94 GLU A CA 1
ATOM 786 C C . GLU A 1 94 ? -22.127 11.258 19.533 1.00 87.25 94 GLU A C 1
ATOM 788 O O . GLU A 1 94 ? -21.564 11.587 18.490 1.00 87.25 94 GLU A O 1
ATOM 793 N N . ARG A 1 95 ? -21.440 10.712 20.544 1.00 90.31 95 ARG A N 1
ATOM 794 C CA . ARG A 1 95 ? -19.987 10.519 20.516 1.00 90.31 95 ARG A CA 1
ATOM 795 C C . ARG A 1 95 ? -19.636 9.094 20.130 1.00 90.31 95 ARG A C 1
ATOM 797 O O . ARG A 1 95 ? -20.257 8.145 20.597 1.00 90.31 95 ARG A O 1
ATOM 804 N N . THR A 1 96 ? -18.586 8.961 19.327 1.00 93.81 96 THR A N 1
ATOM 805 C CA . THR A 1 96 ? -17.940 7.682 19.021 1.00 93.81 96 THR A CA 1
ATOM 806 C C . THR A 1 96 ? -16.469 7.795 19.378 1.00 93.81 96 THR A C 1
ATOM 808 O O . THR A 1 96 ? -15.814 8.765 19.002 1.00 93.81 96 THR A O 1
ATOM 811 N N . MET A 1 97 ? -15.960 6.822 20.124 1.00 93.81 97 MET A N 1
ATOM 812 C CA . MET A 1 97 ? -14.552 6.725 20.484 1.00 93.81 97 MET A CA 1
ATOM 813 C C . MET A 1 97 ? -13.997 5.393 20.012 1.00 93.81 97 MET A C 1
ATOM 815 O O . MET A 1 97 ? -14.585 4.346 20.271 1.00 93.81 97 MET A O 1
ATOM 819 N N . THR A 1 98 ? -12.860 5.437 19.337 1.00 92.88 98 THR A N 1
ATOM 820 C CA . THR A 1 98 ? -12.131 4.245 18.914 1.00 92.88 98 THR A CA 1
ATOM 821 C C . THR A 1 98 ? -11.201 3.782 20.031 1.00 92.88 98 THR A C 1
ATOM 823 O O . THR A 1 98 ? -10.603 4.601 20.726 1.00 92.88 98 THR A O 1
ATOM 826 N N . LEU A 1 99 ? -11.123 2.470 20.211 1.00 92.19 99 LEU A N 1
ATOM 827 C CA . LEU A 1 99 ? -10.249 1.788 21.153 1.00 92.19 99 LEU A CA 1
ATOM 828 C C . LEU A 1 99 ? -9.076 1.173 20.373 1.00 92.19 99 LEU A C 1
ATOM 830 O O . LEU A 1 99 ? -8.272 1.882 19.773 1.00 92.19 99 LEU A O 1
ATOM 834 N N . PHE A 1 100 ? -9.023 -0.154 20.327 1.00 91.88 100 PHE A N 1
ATOM 835 C CA . PHE A 1 100 ? -7.924 -0.952 19.805 1.00 91.88 100 PHE A CA 1
ATOM 836 C C . PHE A 1 100 ? -8.389 -1.883 18.682 1.00 91.88 100 PHE A C 1
ATOM 838 O O . PHE A 1 100 ? -9.574 -1.979 18.362 1.00 91.88 100 PHE A O 1
ATOM 845 N N . THR A 1 101 ? -7.441 -2.589 18.069 1.00 90.25 101 THR A N 1
ATOM 846 C CA . THR A 1 101 ? -7.740 -3.587 17.034 1.00 90.25 101 THR A CA 1
ATOM 847 C C . THR A 1 101 ? -8.374 -4.827 17.661 1.00 90.25 101 THR A C 1
ATOM 849 O O . THR A 1 101 ? -7.818 -5.413 18.584 1.00 90.25 101 THR A O 1
ATOM 852 N N . PHE A 1 102 ? -9.518 -5.255 17.139 1.00 91.12 102 PHE A N 1
ATOM 853 C CA . PHE A 1 102 ? -10.240 -6.438 17.575 1.00 91.12 102 PHE A CA 1
ATOM 854 C C . PHE A 1 102 ? -10.685 -7.243 16.353 1.00 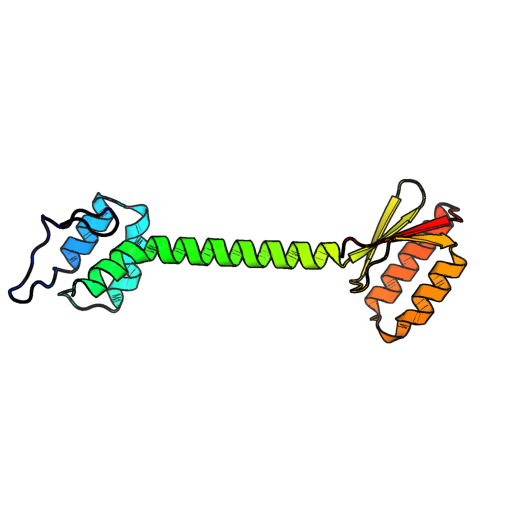91.12 102 PHE A C 1
ATOM 856 O O . PHE A 1 102 ? -11.463 -6.767 15.529 1.00 91.12 102 PHE A O 1
ATOM 863 N N . ASP A 1 103 ? -10.168 -8.465 16.225 1.00 87.19 103 ASP A N 1
ATOM 864 C CA . ASP A 1 103 ? -10.329 -9.281 15.015 1.00 87.19 103 ASP A CA 1
ATOM 865 C C . ASP A 1 103 ? -11.721 -9.911 14.860 1.00 87.19 103 ASP A C 1
ATOM 867 O O . ASP A 1 103 ? -12.058 -10.386 13.778 1.00 87.19 103 ASP A O 1
ATOM 871 N N . GLN A 1 104 ? -12.531 -9.949 15.919 1.00 88.50 104 GLN A N 1
ATOM 872 C CA . GLN A 1 104 ? -13.870 -10.531 15.864 1.00 88.50 104 GLN A CA 1
ATOM 873 C C . GLN A 1 104 ? -14.903 -9.457 15.535 1.00 88.50 104 GLN A C 1
ATOM 875 O O . GLN A 1 104 ? -14.909 -8.396 16.158 1.00 88.50 104 GLN A O 1
ATOM 880 N N . ALA A 1 105 ? -15.800 -9.747 14.591 1.00 90.12 105 ALA A N 1
ATOM 881 C CA . ALA A 1 105 ? -16.897 -8.849 14.255 1.00 90.12 105 ALA A CA 1
ATOM 882 C C . ALA A 1 105 ? -17.767 -8.575 15.492 1.00 90.12 105 ALA A C 1
ATOM 884 O O . ALA A 1 105 ? -18.258 -9.496 16.149 1.00 90.12 105 ALA A O 1
ATOM 885 N N . MET A 1 106 ? -17.959 -7.298 15.798 1.00 92.19 106 MET A N 1
ATOM 886 C CA . MET A 1 106 ? -18.723 -6.827 16.942 1.00 92.19 106 MET A CA 1
ATOM 887 C C . MET A 1 106 ? -19.699 -5.757 16.463 1.00 92.19 106 MET A C 1
ATOM 889 O O . MET A 1 106 ? -19.335 -4.857 15.713 1.00 92.19 106 MET A O 1
ATOM 893 N N . ASN A 1 107 ? -20.950 -5.850 16.902 1.00 94.81 107 ASN A N 1
ATOM 894 C CA . ASN A 1 107 ? -21.950 -4.798 16.749 1.00 94.81 107 ASN A CA 1
ATOM 895 C C . ASN A 1 107 ? -23.075 -5.051 17.754 1.00 94.81 107 ASN A C 1
ATOM 897 O O . ASN A 1 107 ? -24.095 -5.655 17.425 1.00 94.81 107 ASN A O 1
ATOM 901 N N . GLN A 1 108 ? -22.849 -4.658 19.004 1.00 94.44 108 GLN A N 1
ATOM 902 C CA . GLN A 1 108 ? -23.753 -4.968 20.107 1.00 94.44 108 GLN A CA 1
ATOM 903 C C . GLN A 1 108 ? -24.071 -3.720 20.922 1.00 94.44 108 GLN A C 1
ATOM 905 O O . GLN A 1 108 ? -23.195 -2.906 21.215 1.00 94.44 108 GLN A O 1
ATOM 910 N N . MET A 1 109 ? -25.339 -3.594 21.304 1.00 95.38 109 MET A N 1
ATOM 911 C CA . MET A 1 109 ? -25.768 -2.669 22.346 1.00 95.38 109 MET A CA 1
ATOM 912 C C . MET A 1 109 ? -25.567 -3.352 23.693 1.00 95.38 109 MET A C 1
ATOM 914 O O . MET A 1 109 ? -26.070 -4.454 23.896 1.00 95.38 109 MET A O 1
ATOM 918 N N . MET A 1 110 ? -24.854 -2.702 24.604 1.00 95.31 110 MET A N 1
ATOM 919 C CA . MET A 1 110 ? -24.599 -3.228 25.940 1.00 95.31 110 MET A CA 1
ATOM 920 C C . MET A 1 110 ? -24.605 -2.110 26.980 1.00 95.31 110 MET A C 1
ATOM 922 O O . MET A 1 110 ? -24.417 -0.930 26.678 1.00 95.31 110 MET A O 1
ATOM 926 N N . SER A 1 111 ? -24.850 -2.477 28.228 1.00 95.31 111 SER A N 1
ATOM 927 C CA . SER A 1 111 ? -24.676 -1.601 29.378 1.00 95.31 111 SER A CA 1
ATOM 928 C C . SER A 1 111 ? -23.194 -1.374 29.678 1.00 95.31 111 SER A C 1
ATOM 930 O O . SER A 1 111 ? -22.317 -2.141 29.278 1.00 95.31 111 SER A O 1
ATOM 932 N N . VAL A 1 112 ? -22.898 -0.334 30.459 1.00 93.44 112 VAL A N 1
ATOM 933 C CA . VAL A 1 112 ? -21.524 -0.057 30.912 1.00 93.44 112 VAL A CA 1
ATOM 934 C C . VAL A 1 112 ? -20.947 -1.222 31.728 1.00 93.44 112 VAL A C 1
ATOM 936 O O . VAL A 1 112 ? -19.749 -1.489 31.667 1.00 93.44 112 VAL A O 1
ATOM 939 N N . SER A 1 113 ? -21.785 -1.931 32.488 1.00 93.88 113 SER A N 1
ATOM 940 C CA . SER A 1 113 ? -21.367 -3.096 33.276 1.00 93.88 113 SER A CA 1
ATOM 941 C C . SER A 1 113 ? -20.992 -4.283 32.390 1.00 93.88 113 SER A C 1
ATOM 943 O O . SER A 1 113 ? -19.938 -4.879 32.599 1.00 93.88 113 SER A O 1
ATOM 945 N N . GLU A 1 114 ? -21.807 -4.588 31.378 1.00 95.38 114 GLU A N 1
ATOM 946 C CA . GLU A 1 114 ? -21.511 -5.635 30.389 1.00 95.38 114 GLU A CA 1
ATOM 947 C C . GLU A 1 114 ? -20.249 -5.297 29.597 1.00 95.38 114 GLU A C 1
ATOM 949 O O . GLU A 1 114 ? -19.396 -6.158 29.401 1.00 95.38 114 GLU A O 1
ATOM 954 N N . PHE A 1 115 ? -20.062 -4.026 29.232 1.00 95.25 115 PHE A N 1
ATOM 955 C CA . PHE A 1 115 ? -18.839 -3.588 28.569 1.00 95.25 115 PHE A CA 1
ATOM 956 C C . PHE A 1 115 ? -17.592 -3.802 29.437 1.00 95.25 115 PHE A C 1
ATOM 958 O O . PHE A 1 115 ? -16.586 -4.313 28.954 1.00 95.25 115 PHE A O 1
ATOM 965 N N . LYS A 1 116 ? -17.650 -3.490 30.738 1.00 94.25 116 LYS A N 1
ATOM 966 C CA . LYS A 1 116 ? -16.537 -3.773 31.664 1.00 94.25 116 LYS A CA 1
ATOM 967 C C . LYS A 1 116 ? -16.228 -5.268 31.756 1.00 94.25 116 LYS A C 1
ATOM 969 O O . LYS A 1 116 ? -15.059 -5.641 31.765 1.00 94.25 116 LYS A O 1
ATOM 974 N N . GLN A 1 117 ? -17.257 -6.115 31.809 1.00 95.75 117 GLN A N 1
ATOM 975 C CA . GLN A 1 117 ? -17.087 -7.572 31.821 1.00 95.75 117 GLN A CA 1
ATOM 976 C C . GLN A 1 117 ? -16.467 -8.078 30.517 1.00 95.75 117 GLN A C 1
ATOM 978 O O . GLN A 1 117 ? -15.560 -8.906 30.552 1.00 95.75 117 GLN A O 1
ATOM 983 N N . PHE A 1 118 ? -16.912 -7.543 29.379 1.00 94.62 118 PHE A N 1
ATOM 984 C CA . PHE A 1 118 ? -16.333 -7.838 28.075 1.00 94.62 118 PHE A CA 1
ATOM 985 C C . PHE A 1 118 ? -14.839 -7.497 28.043 1.00 94.62 118 PHE A C 1
ATOM 987 O O . PHE A 1 118 ? -14.032 -8.368 27.725 1.00 94.62 118 PHE A O 1
ATOM 994 N N . ILE A 1 119 ? -14.453 -6.284 28.451 1.00 94.75 119 ILE A N 1
ATOM 995 C CA . ILE A 1 119 ? -13.044 -5.868 28.517 1.00 94.75 119 ILE A CA 1
ATOM 996 C C . ILE A 1 119 ? -12.228 -6.798 29.418 1.00 94.75 119 ILE A C 1
ATOM 998 O O . ILE A 1 119 ? -11.134 -7.207 29.037 1.00 94.75 119 ILE A O 1
ATOM 1002 N N . GLU A 1 120 ? -12.754 -7.173 30.585 1.00 94.56 120 GLU A N 1
ATOM 1003 C CA . GLU A 1 120 ? -12.050 -8.092 31.482 1.00 94.56 120 GLU A CA 1
ATOM 1004 C C . GLU A 1 120 ? -11.877 -9.483 30.848 1.00 94.56 120 GLU A C 1
ATOM 1006 O O . GLU A 1 120 ? -10.814 -10.087 30.978 1.00 94.56 120 GLU A O 1
ATOM 1011 N N . SER A 1 121 ? -12.868 -9.966 30.086 1.00 94.38 121 SER A N 1
ATOM 1012 C CA . SER A 1 121 ? -12.787 -11.262 29.394 1.00 94.38 121 SER A CA 1
ATOM 1013 C C . SER A 1 121 ? -11.672 -11.314 28.342 1.00 94.38 121 SER A C 1
ATOM 1015 O O . SER A 1 121 ? -11.014 -12.345 28.182 1.00 94.38 121 SER A O 1
ATOM 1017 N N . ILE A 1 122 ? -11.398 -10.189 27.676 1.00 93.81 122 ILE A N 1
ATOM 1018 C CA . ILE A 1 122 ? -10.351 -10.077 26.651 1.00 93.81 122 ILE A CA 1
ATOM 1019 C C . ILE A 1 122 ? -9.058 -9.456 27.179 1.00 93.81 122 ILE A C 1
ATOM 1021 O O . ILE A 1 122 ? -8.115 -9.288 26.417 1.00 93.81 122 ILE A O 1
ATOM 1025 N N . ARG A 1 123 ? -8.967 -9.150 28.478 1.00 92.31 123 ARG A N 1
ATOM 1026 C CA . ARG A 1 123 ? -7.830 -8.443 29.089 1.00 92.31 123 ARG A CA 1
ATOM 1027 C C . ARG A 1 123 ? -6.476 -9.090 28.818 1.00 92.31 123 ARG A C 1
ATOM 1029 O O . ARG A 1 123 ? -5.484 -8.387 28.688 1.00 92.31 123 ARG A O 1
ATOM 1036 N N . HIS A 1 124 ? -6.439 -10.415 28.719 1.00 91.69 124 HIS A N 1
ATOM 1037 C CA . HIS A 1 124 ? -5.232 -11.182 28.403 1.00 91.69 124 HIS A CA 1
ATOM 1038 C C . HIS A 1 124 ? -4.689 -10.925 26.983 1.00 91.69 124 HIS A C 1
ATOM 1040 O O . HIS A 1 124 ? -3.535 -11.245 26.712 1.00 91.69 124 HIS A O 1
ATOM 1046 N N . LEU A 1 125 ? -5.509 -10.359 26.093 1.00 90.50 125 LEU A N 1
ATOM 1047 C CA . LEU A 1 125 ? -5.150 -9.960 24.731 1.00 90.50 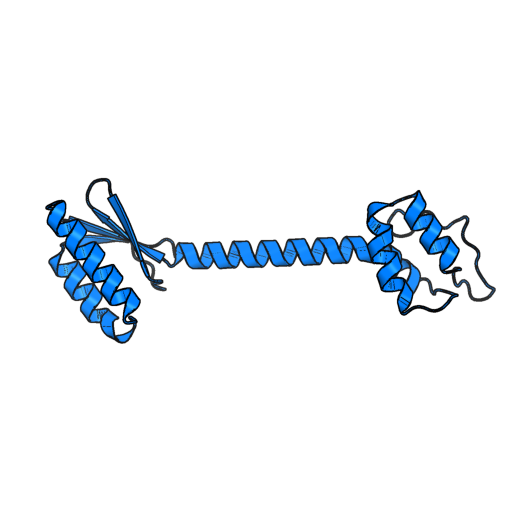125 LEU A CA 1
ATOM 1048 C C . LEU A 1 125 ? -4.767 -8.476 24.634 1.00 90.50 125 LEU A C 1
ATOM 1050 O O . LEU A 1 125 ? -4.282 -8.052 23.590 1.00 90.50 125 LEU A O 1
ATOM 1054 N N . LEU A 1 126 ? -5.010 -7.689 25.687 1.00 91.00 126 LEU A N 1
ATOM 1055 C CA . LEU A 1 126 ? -4.840 -6.238 25.678 1.00 91.00 126 LEU A CA 1
ATOM 1056 C C . LEU A 1 126 ? -3.475 -5.831 26.229 1.00 91.00 126 LEU A C 1
ATOM 1058 O O . LEU A 1 126 ? -3.033 -6.313 27.275 1.00 91.00 126 LEU A O 1
ATOM 1062 N N . GLY A 1 127 ? -2.826 -4.891 25.546 1.00 90.44 127 GLY A N 1
ATOM 1063 C CA . GLY A 1 127 ? -1.632 -4.225 26.045 1.00 90.44 127 GLY A CA 1
ATOM 1064 C C . GLY A 1 127 ? -1.955 -3.141 27.076 1.00 90.44 127 GLY A C 1
ATOM 1065 O O . GLY A 1 127 ? -3.104 -2.753 27.285 1.00 90.44 127 GLY A O 1
ATOM 1066 N N . VAL A 1 128 ? -0.911 -2.589 27.699 1.00 89.38 128 VAL A N 1
ATOM 1067 C CA . VAL A 1 128 ? -1.042 -1.481 28.667 1.00 89.38 128 VAL A CA 1
ATOM 1068 C C . VAL A 1 128 ? -1.762 -0.279 28.043 1.00 89.38 128 VAL A C 1
ATOM 1070 O O . VAL A 1 128 ? -2.672 0.276 28.650 1.00 89.38 128 VAL A O 1
ATOM 1073 N N . TYR A 1 129 ? -1.413 0.066 26.803 1.00 90.62 129 TYR A N 1
ATOM 1074 C CA . TYR A 1 129 ? -2.010 1.187 26.079 1.00 90.62 129 TYR A CA 1
ATOM 1075 C C . TYR A 1 129 ? -3.509 0.985 25.789 1.00 90.62 129 TYR A C 1
ATOM 1077 O O . TYR A 1 129 ? -4.311 1.899 25.972 1.00 90.62 129 TYR A O 1
ATOM 1085 N N . ASP A 1 130 ? -3.912 -0.231 25.415 1.00 92.25 130 ASP A N 1
ATOM 1086 C CA . ASP A 1 130 ? -5.316 -0.567 25.142 1.00 92.25 130 ASP A CA 1
ATOM 1087 C C . ASP A 1 130 ? -6.176 -0.441 26.410 1.00 92.25 130 ASP A C 1
ATOM 1089 O O . ASP A 1 130 ? -7.323 0.023 26.380 1.00 92.25 130 ASP A O 1
ATOM 1093 N N . LEU A 1 131 ? -5.604 -0.821 27.557 1.00 91.94 131 LEU A N 1
ATOM 1094 C CA . LEU A 1 131 ? -6.245 -0.678 28.861 1.00 91.94 131 LEU A CA 1
ATOM 1095 C C . LEU A 1 131 ? -6.392 0.796 29.262 1.00 91.94 131 LEU A C 1
ATOM 1097 O O . LEU A 1 131 ? -7.455 1.180 29.752 1.00 91.94 131 LEU A O 1
ATOM 1101 N N . GLU A 1 132 ? -5.380 1.632 29.020 1.00 92.31 132 GLU A N 1
ATOM 1102 C CA . GLU A 1 132 ? -5.452 3.082 29.261 1.00 92.31 132 GLU A CA 1
ATOM 1103 C C . GLU A 1 132 ? -6.536 3.750 28.405 1.00 92.31 132 GLU A C 1
ATOM 1105 O O . GLU A 1 132 ? -7.367 4.503 28.923 1.00 92.31 132 GLU A O 1
ATOM 1110 N N . GLN A 1 133 ? -6.597 3.427 27.110 1.00 92.06 133 GLN A N 1
ATOM 1111 C CA . GLN A 1 133 ? -7.656 3.918 26.226 1.00 92.06 133 GLN A CA 1
ATOM 1112 C C . GLN A 1 133 ? -9.044 3.494 26.710 1.00 92.06 133 GLN A C 1
ATOM 1114 O O . GLN A 1 133 ? -9.976 4.302 26.748 1.00 92.06 133 GLN A O 1
ATOM 1119 N N . THR A 1 134 ? -9.180 2.239 27.137 1.00 93.81 134 THR A N 1
ATOM 1120 C CA . THR A 1 134 ? -10.443 1.723 27.667 1.00 93.81 134 THR A CA 1
ATOM 1121 C C . THR A 1 134 ? -10.882 2.480 28.919 1.00 93.81 134 THR A C 1
ATOM 1123 O O . THR A 1 134 ? -12.056 2.834 29.051 1.00 93.81 134 THR A O 1
ATOM 1126 N N . GLN A 1 135 ? -9.951 2.793 29.823 1.00 92.94 135 GLN A N 1
ATOM 1127 C CA . GLN A 1 135 ? -10.238 3.615 30.999 1.00 92.94 135 GLN A CA 1
ATOM 1128 C C . GLN A 1 135 ? -10.683 5.030 30.614 1.00 92.94 135 GLN A C 1
ATOM 1130 O O . GLN A 1 135 ? -11.659 5.535 31.174 1.00 92.94 135 GLN A O 1
ATOM 1135 N N . ALA A 1 136 ? -10.028 5.651 29.630 1.00 92.81 136 ALA A N 1
ATOM 1136 C CA . ALA A 1 136 ? -10.416 6.967 29.130 1.00 92.81 136 ALA A CA 1
ATOM 1137 C C . ALA A 1 136 ? -11.838 6.965 28.535 1.00 92.81 136 ALA A C 1
ATOM 1139 O O . ALA A 1 136 ? -12.628 7.870 28.819 1.00 92.81 136 ALA A O 1
ATOM 1140 N N . VAL A 1 137 ? -12.203 5.927 27.774 1.00 93.81 137 VAL A N 1
ATOM 1141 C CA . VAL A 1 137 ? -13.563 5.760 27.233 1.00 93.81 137 VAL A CA 1
ATOM 1142 C C . VAL A 1 137 ? -14.586 5.564 28.350 1.00 93.81 137 VAL A C 1
ATOM 1144 O O . VAL A 1 137 ? -15.610 6.246 28.366 1.00 93.81 137 VAL A O 1
ATOM 1147 N N . LEU A 1 138 ? -14.303 4.703 29.333 1.00 93.56 138 LEU A N 1
ATOM 1148 C CA . LEU A 1 138 ? -15.176 4.505 30.496 1.00 93.56 138 LEU A CA 1
ATOM 1149 C C . LEU A 1 138 ? -15.411 5.809 31.271 1.00 93.56 138 LEU A C 1
ATOM 1151 O O . LEU A 1 138 ? -16.536 6.078 31.700 1.00 93.56 138 LEU A O 1
ATOM 1155 N N . TYR A 1 139 ? -14.376 6.637 31.414 1.00 92.81 139 TYR A N 1
ATOM 1156 C CA . TYR A 1 139 ? -14.490 7.955 32.028 1.00 92.81 139 TYR A CA 1
ATOM 1157 C C . TYR A 1 139 ? -15.400 8.893 31.216 1.00 92.81 139 TYR A C 1
ATOM 1159 O O . TYR A 1 139 ? -16.294 9.527 31.778 1.00 92.81 139 TYR A O 1
ATOM 1167 N N . GLN A 1 140 ? -15.246 8.939 29.889 1.00 93.12 140 GLN A N 1
ATOM 1168 C CA . GLN A 1 140 ? -16.098 9.760 29.020 1.00 93.12 140 GLN A CA 1
ATOM 1169 C C . GLN A 1 140 ? -17.562 9.306 29.022 1.00 93.12 140 GLN A C 1
ATOM 1171 O O . GLN A 1 140 ? -18.462 10.149 29.056 1.00 93.12 140 GLN A O 1
ATOM 1176 N N . ILE A 1 141 ? -17.819 7.997 29.044 1.00 92.50 141 ILE A N 1
ATOM 1177 C CA . ILE A 1 141 ? -19.174 7.443 29.174 1.00 92.50 141 ILE A CA 1
ATOM 1178 C C . ILE A 1 1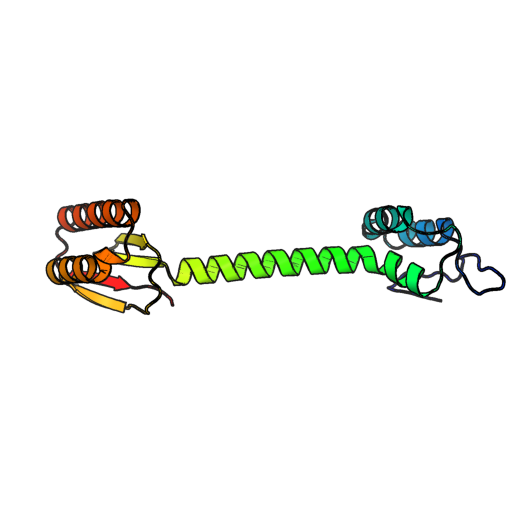41 ? -19.820 7.921 30.481 1.00 92.50 141 ILE A C 1
ATOM 1180 O O . ILE A 1 141 ? -20.960 8.394 30.472 1.00 92.50 141 ILE A O 1
ATOM 1184 N N . ALA A 1 142 ? -19.079 7.850 31.594 1.00 90.88 142 ALA A N 1
ATOM 1185 C CA . ALA A 1 142 ? -19.557 8.286 32.904 1.00 90.88 142 ALA A CA 1
ATOM 1186 C C . ALA A 1 142 ? -19.874 9.791 32.934 1.00 90.88 142 ALA A C 1
ATOM 1188 O O . ALA A 1 142 ? -20.925 10.182 33.445 1.00 90.88 142 ALA A O 1
ATOM 1189 N N . LEU A 1 143 ? -19.023 10.631 32.328 1.00 91.12 143 LEU A N 1
ATOM 1190 C CA . LEU A 1 143 ? -19.273 12.072 32.194 1.00 91.12 143 LEU A CA 1
ATOM 1191 C C . LEU A 1 143 ? -20.555 12.379 31.407 1.00 91.12 143 LEU A C 1
ATOM 1193 O O . LEU A 1 143 ? -21.297 13.290 31.768 1.00 91.12 143 LEU A O 1
ATOM 1197 N N . ASN A 1 144 ? -20.839 11.600 30.361 1.00 88.25 144 ASN A N 1
ATOM 1198 C CA . ASN A 1 144 ? -22.039 11.756 29.536 1.00 88.25 144 ASN A CA 1
ATOM 1199 C C . ASN A 1 144 ? -23.276 11.058 30.130 1.00 88.25 144 ASN A C 1
ATOM 1201 O O . ASN A 1 144 ? -24.334 11.068 29.503 1.00 88.25 144 ASN A O 1
ATOM 1205 N N . LYS A 1 145 ? -23.160 10.443 31.319 1.00 88.69 145 LYS A N 1
ATOM 1206 C CA . LYS A 1 145 ? -24.240 9.717 32.016 1.00 88.69 145 LYS A CA 1
ATOM 1207 C C . LYS A 1 145 ? -24.961 8.702 31.115 1.00 88.69 145 LYS A C 1
ATOM 1209 O O . LYS A 1 145 ? -26.168 8.499 31.231 1.00 88.69 145 LYS A O 1
ATOM 1214 N N . SER A 1 146 ? -24.224 8.093 30.187 1.00 87.12 146 SER A N 1
ATOM 1215 C CA . SER A 1 146 ? -24.769 7.125 29.237 1.00 87.12 146 SER A CA 1
ATOM 1216 C C . SER A 1 146 ? -24.791 5.735 29.864 1.00 87.12 146 SER A C 1
ATOM 1218 O O . SER A 1 146 ? -23.752 5.207 30.250 1.00 87.12 146 SER A O 1
ATOM 1220 N N . ASN A 1 147 ? -25.980 5.137 29.954 1.00 85.06 147 ASN A N 1
ATOM 1221 C CA . ASN A 1 147 ? -26.163 3.807 30.551 1.00 85.06 147 ASN A CA 1
ATOM 1222 C C . ASN A 1 147 ? -26.164 2.677 29.515 1.00 85.06 147 ASN A C 1
ATOM 1224 O O . ASN A 1 147 ? -25.986 1.516 29.881 1.00 85.06 147 ASN A O 1
ATOM 1228 N N . GLN A 1 148 ? -26.352 3.019 28.241 1.00 91.62 148 GLN A N 1
ATOM 1229 C CA . GLN A 1 148 ? -26.254 2.110 27.107 1.00 91.62 148 GLN A CA 1
ATOM 1230 C C . GLN A 1 148 ? -25.229 2.646 26.122 1.00 91.62 148 GLN A C 1
ATOM 1232 O O . GLN A 1 148 ? -25.203 3.843 25.825 1.00 91.62 148 GLN A O 1
ATOM 1237 N N . ILE A 1 149 ? -24.398 1.741 25.627 1.00 95.62 149 ILE A N 1
ATOM 1238 C CA . ILE A 1 149 ? -23.362 2.020 24.648 1.00 95.62 149 ILE A CA 1
ATOM 1239 C C . ILE A 1 149 ? -23.451 0.988 23.530 1.00 95.62 149 ILE A C 1
ATOM 1241 O O . ILE A 1 149 ? -23.864 -0.152 23.744 1.00 95.62 149 ILE A O 1
ATOM 1245 N N . ARG A 1 150 ? -23.047 1.385 22.331 1.00 95.88 150 ARG A N 1
ATOM 1246 C CA . ARG A 1 150 ? -22.867 0.475 21.207 1.00 95.88 150 ARG A CA 1
ATOM 1247 C C . ARG A 1 150 ? -21.387 0.182 21.060 1.00 95.88 150 ARG A C 1
ATOM 1249 O O . ARG A 1 150 ? -20.611 1.117 20.905 1.00 95.88 150 ARG A O 1
ATOM 1256 N N . VAL A 1 151 ? -21.001 -1.084 21.061 1.00 95.75 151 VAL A N 1
ATOM 1257 C CA . VAL A 1 151 ? -19.628 -1.510 20.773 1.00 95.75 151 VAL A CA 1
ATOM 1258 C C . VAL A 1 151 ? -19.619 -2.166 19.404 1.00 95.75 151 VAL A C 1
ATOM 1260 O O . VAL A 1 151 ? -20.422 -3.068 19.155 1.00 95.75 151 VAL A O 1
ATOM 1263 N N . PHE A 1 152 ? -18.764 -1.695 18.500 1.00 95.19 152 PHE A N 1
ATOM 1264 C CA . PHE A 1 152 ? -18.754 -2.177 17.125 1.00 95.19 152 PHE A CA 1
ATOM 1265 C C . PHE A 1 152 ? -17.398 -2.062 16.426 1.00 95.19 152 PHE A C 1
ATOM 1267 O O . PHE A 1 152 ? -16.565 -1.249 16.807 1.00 95.19 152 PHE A O 1
ATOM 1274 N N . ASN A 1 153 ? -17.198 -2.855 15.381 1.00 93.56 153 ASN A N 1
ATOM 1275 C CA . ASN A 1 153 ? -16.147 -2.693 14.374 1.00 93.56 153 ASN A CA 1
ATOM 1276 C C . ASN A 1 153 ? -16.736 -2.986 12.977 1.00 93.56 153 ASN A C 1
ATOM 1278 O O . ASN A 1 153 ? -17.934 -3.249 12.846 1.00 93.56 153 ASN A O 1
ATOM 1282 N N . HIS A 1 154 ? -15.919 -2.889 11.929 1.00 83.50 154 HIS A N 1
ATOM 1283 C CA . HIS A 1 154 ? -16.330 -3.066 10.530 1.00 83.50 154 HIS A CA 1
ATOM 1284 C C . HIS A 1 154 ? -15.641 -4.266 9.858 1.00 83.50 154 HIS A C 1
ATOM 1286 O O . HIS A 1 154 ? -15.413 -4.239 8.647 1.00 83.50 154 HIS A O 1
ATOM 1292 N N . VAL A 1 155 ? -15.263 -5.276 10.653 1.00 75.69 155 VAL A N 1
ATOM 1293 C CA . VAL A 1 155 ? -14.627 -6.523 10.184 1.00 75.69 155 VAL A CA 1
ATOM 1294 C C . VAL A 1 155 ? -15.537 -7.288 9.234 1.00 75.69 155 VAL A C 1
ATOM 1296 O O . VAL A 1 155 ? -16.748 -7.391 9.533 1.00 75.69 155 VAL A O 1
#

Foldseek 3Di:
DAALNFDCVVFDADPVRWTFLVSLLVSCCVRPVQLSVQLVVLCVPDDRTHDPVNSNCSSCRNVVVVVVVVVVVVVVVVVVVVQQQQWKWKDFDPDIDTAHGHPDFFWDKDFLVVVVVVCVVCVVVDDPRSVVSVVVVSVVCVVVVGGIMIIGGRD

Sequence (155 aa):
MIINDINLSHVQQNSRHEYYLNEVLEAIHVQREEAYQAAFLESQQLQHWLSLEEVNRLTSAFDKQKEKQAQQEQRQKSAQERHQNKLLSVQFGERTMTLFTFDQAMNQMMSVSEFKQFIESIRHLLGVYDLEQTQAVLYQIALNKSNQIRVFNHV

Secondary structure (DSSP, 8-state):
-EETTEE-TTS-B-TT-PEEHHHHHHHHHHH-HHHHHHHHHHHTTS-SEE-HHHHHHHHHHHHHHHHHHHHHHHHHHHHHHHHHHTEEEEEETTEEEEEEE--S--EEEEEHHHHHHHHHHHGGG--HHHHHHHHHHHHHHHHTT-SEEEEE---

pLDDT: mean 89.87, std 4.91, range [72.75, 95.88]

Radius of gyration: 29.45 Å; chains: 1; bounding box: 53×24×72 Å